Protein 1DQ7 (pdb70)

Sequence (128 aa):
GEDGYIADGDNCTYICTFNNYCHALCTDKKGDSGACDWWVPYGVVCWCEDLPTPVPIRGSGKCRGEDGYIADGDNCTYICTFNNYCHALCTDKKGDSGACDWWVPYGVVCWCEDLPTPVPIRGSGKCR

Radius of gyration: 17.93 Å; Cα contacts (8 Å, |Δi|>4): 313; chains: 2; bounding box: 30×30×50 Å

Nearest PDB structures (foldseek):
  1dq7-assembly2_B  TM=1.011E+00  e=3.530E-13  Mesobuthus tamulus
  2atb-assembly2_B  TM=9.882E-01  e=5.411E-08  Leiurus quinquestriatus
  2yeo-assembly1_A  TM=9.826E-01  e=5.071E-08  Leiurus hebraeus
  2asc-assembly1_A  TM=9.815E-01  e=6.160E-08  Leiurus quinquestriatus
  1kv0-assembly1_B  TM=9.274E-01  e=1.528E-07  Olivierus martensii

Secondary structure (DSSP, 8-state):
-EEE-BB-TTS-B-B-S-HHHHHHHHHHTT-SEEEEEEEETTEEEEEEEEE-TTS-B--SS---/-EEE-BB-TTS-B-B-S-HHHHHHHHHTTT-SEEEEEEEETTEEEEEEEEE-TTS-B--SS---

Solvent-accessible surface area: 7835 Å² total; per-residue (Å²): 82,55,68,9,54,2,6,55,66,58,28,20,30,68,120,9,82,145,84,115,105,0,74,45,24,0,49,111,76,162,11,89,33,11,41,12,42,133,97,12,123,86,32,44,0,0,80,0,64,46,0,38,118,113,26,68,54,45,32,126,44,171,69,192,89,58,74,12,50,2,4,51,75,64,34,16,22,66,132,5,76,125,91,84,56,0,77,25,33,0,55,109,97,162,7,86,34,13,38,15,47,144,220,22,124,85,36,40,0,0,78,0,68,64,0,38,113,115,19,66,62,43,34,124,50,174,71,203

Foldseek 3Di:
DDKAFFDDPFLHGAADDFLVVLQCVQVVQVFPGKGWDQDDPRGTGIITHRGDPVTDHHDPDDGD/DDWAFFDDPQLHGAADDFQVVLQVVQVVQVFRGKGFQQDDPNGTGIITHRGDPVTDHHDPDDRD

InterPro domains:
  IPR002061 Scorpion long chain toxin/defensin [PF00537] (3-52)
  IPR003614 Knottins-like [SM00505] (1-52)
  IPR018218 Scorpion long chain toxin [PR00285] (11-18)
  IPR018218 Scorpion long chain toxin [PR00285] (19-26)
  IPR018218 Scorpion long chain toxin [PR00285] (30-40)
  IPR018218 Scorpion long chain toxin [PR00285] (45-58)
  IPR036574 Knottin, scorpion toxin-like superfamily [G3DSA:3.30.30.10] (1-64)
  IPR036574 Knottin, scorpion toxin-like superfamily [SSF57095] (2-64)
  IPR044062 LCN-type cysteine-stabilized alpha/beta (CS-alpha/beta) domain [PS51863] (2-64)

Structure (mmCIF, N/CA/C/O backbone):
data_1DQ7
#
_entry.id   1DQ7
#
_cell.length_a   50.871
_cell.length_b   21.001
_cell.length_c   52.451
_cell.angle_alpha   90.00
_cell.angle_beta   94.45
_cell.angle_gamma   90.00
#
_symmetry.space_group_name_H-M   'P 1 21 1'
#
loop_
_entity.id
_entity.type
_entity.pdbx_description
1 polymer NEUROTOXIN
2 water water
#
loop_
_atom_site.group_PDB
_atom_site.id
_atom_site.type_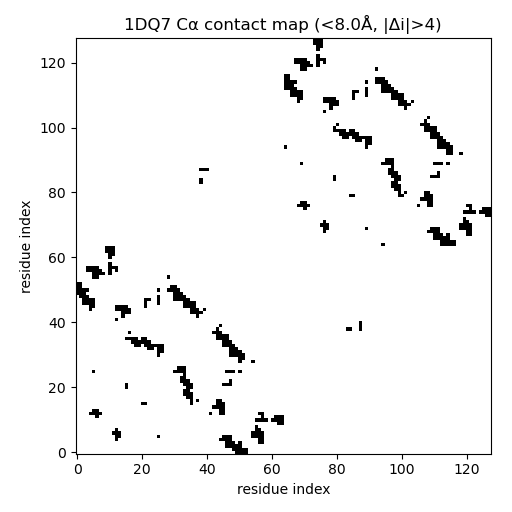symbol
_atom_site.label_atom_id
_atom_site.label_alt_id
_atom_site.label_comp_id
_atom_site.label_asym_id
_atom_site.label_entity_id
_atom_site.label_seq_id
_atom_site.pdbx_PDB_ins_code
_atom_site.Cartn_x
_atom_site.Cartn_y
_atom_site.Cartn_z
_atom_site.occupancy
_atom_site.B_iso_or_equiv
_atom_site.auth_seq_id
_atom_site.auth_comp_id
_atom_site.auth_asym_id
_atom_site.auth_atom_id
_atom_site.pdbx_PDB_model_num
ATOM 1 N N . GLY A 1 1 ? 6.916 3.380 4.589 1.00 48.16 1 GLY A N 1
ATOM 2 C CA . GLY A 1 1 ? 5.569 4.026 4.624 1.00 47.86 1 GLY A CA 1
ATOM 3 C C . GLY A 1 1 ? 5.305 4.829 5.888 1.00 47.54 1 GLY A C 1
ATOM 4 O O . GLY A 1 1 ? 5.314 6.060 5.865 1.00 49.91 1 GLY A O 1
ATOM 5 N N . GLU A 1 2 ? 5.077 4.126 6.993 1.00 44.45 2 GLU A N 1
ATOM 6 C CA . GLU A 1 2 ? 4.790 4.744 8.287 1.00 42.28 2 GLU A CA 1
ATOM 7 C C . GLU A 1 2 ? 5.913 4.488 9.297 1.00 39.46 2 GLU A C 1
ATOM 8 O O . GLU A 1 2 ? 6.484 3.406 9.336 1.00 38.43 2 GLU A O 1
ATOM 14 N N . ASP A 1 3 ? 6.223 5.488 10.113 1.00 37.21 3 ASP A N 1
ATOM 15 C CA . ASP A 1 3 ? 7.250 5.353 11.141 1.00 36.11 3 ASP A CA 1
ATOM 16 C C . ASP A 1 3 ? 6.555 5.106 12.485 1.00 35.40 3 ASP A C 1
ATOM 17 O O . ASP A 1 3 ? 5.540 5.742 12.794 1.00 36.47 3 ASP A O 1
ATOM 22 N N . GLY A 1 4 ? 7.087 4.183 13.280 1.00 33.45 4 GLY A N 1
ATOM 23 C CA . GLY A 1 4 ? 6.478 3.894 14.567 1.00 31.52 4 GLY A CA 1
ATOM 24 C C . GLY A 1 4 ? 7.047 2.669 15.251 1.00 30.19 4 GLY A C 1
ATOM 25 O O . GLY A 1 4 ? 7.928 2.004 14.708 1.00 30.42 4 GLY A O 1
ATOM 26 N N . TYR A 1 5 ? 6.543 2.364 16.445 1.00 28.07 5 TYR A N 1
ATOM 27 C CA . TYR A 1 5 ? 7.029 1.206 17.191 1.00 25.75 5 TYR A CA 1
ATOM 28 C C . TYR A 1 5 ? 6.383 -0.083 16.705 1.00 24.35 5 TYR A C 1
ATOM 29 O O . TYR A 1 5 ? 5.213 -0.348 16.983 1.00 22.84 5 TYR A O 1
ATOM 38 N N . ILE A 1 6 ? 7.158 -0.881 15.979 1.00 23.18 6 ILE A N 1
ATOM 39 C CA . ILE A 1 6 ? 6.664 -2.138 15.444 1.00 22.61 6 ILE A CA 1
ATOM 40 C C . ILE A 1 6 ? 6.072 -2.991 16.563 1.00 22.97 6 ILE A C 1
ATOM 41 O O . ILE A 1 6 ? 6.601 -3.022 17.669 1.00 24.55 6 ILE A O 1
ATOM 46 N N . ALA A 1 7 ? 4.964 -3.667 16.271 1.00 23.23 7 ALA A N 1
ATOM 47 C CA . ALA A 1 7 ? 4.286 -4.508 17.257 1.00 25.01 7 ALA A CA 1
ATOM 48 C C . ALA A 1 7 ? 3.778 -5.812 16.644 1.00 25.27 7 ALA A C 1
ATOM 49 O O . ALA A 1 7 ? 3.871 -6.015 15.427 1.00 24.79 7 ALA A O 1
ATOM 51 N N . ASP A 1 8 ? 3.246 -6.702 17.480 1.00 23.58 8 ASP A N 1
ATOM 52 C CA . ASP A 1 8 ? 2.717 -7.958 16.959 1.00 26.86 8 ASP A CA 1
ATOM 53 C C . ASP A 1 8 ? 1.211 -7.812 16.719 1.00 30.09 8 ASP A C 1
ATOM 54 O O . ASP A 1 8 ? 0.612 -6.773 17.033 1.00 31.29 8 ASP A O 1
ATOM 59 N N . GLY A 1 9 ? 0.597 -8.842 16.154 1.00 32.06 9 GLY A N 1
ATOM 60 C CA . GLY A 1 9 ? -0.829 -8.770 15.891 1.00 33.00 9 GLY A CA 1
ATOM 61 C C . GLY A 1 9 ? -1.676 -8.533 17.133 1.00 32.43 9 GLY A C 1
ATOM 62 O O . GLY A 1 9 ? -2.904 -8.559 17.064 1.00 33.48 9 GLY A O 1
ATOM 63 N N . ASP A 1 10 ? -1.041 -8.292 18.271 1.00 29.59 10 ASP A N 1
ATOM 64 C CA . ASP A 1 10 ? -1.808 -8.073 19.477 1.00 30.73 10 ASP A CA 1
ATOM 65 C C . ASP A 1 10 ? -1.456 -6.800 20.215 1.00 30.66 10 ASP A C 1
ATOM 66 O O . ASP A 1 10 ? -1.536 -6.747 21.445 1.00 31.69 10 ASP A O 1
ATOM 71 N N . ASN A 1 11 ? -1.062 -5.779 19.452 1.00 28.48 11 ASN A N 1
ATOM 72 C CA . ASN A 1 11 ? -0.737 -4.466 20.006 1.00 28.01 11 ASN A CA 1
ATOM 73 C C . ASN A 1 11 ? 0.371 -4.499 21.068 1.00 27.09 11 ASN A C 1
ATOM 74 O O . ASN A 1 11 ? 0.283 -3.813 22.096 1.00 26.04 11 ASN A 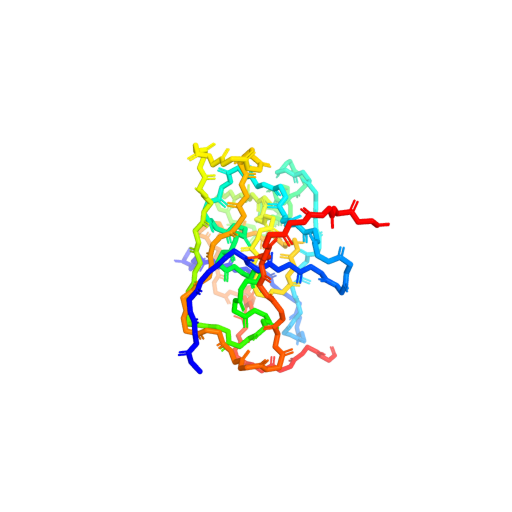O 1
ATOM 79 N N . CYS A 1 12 ? 1.407 -5.291 20.823 1.00 24.92 12 CYS A N 1
ATOM 80 C CA . CYS A 1 12 ? 2.522 -5.396 21.763 1.00 25.59 12 CYS A CA 1
ATOM 81 C C . CYS A 1 12 ? 3.849 -5.080 21.069 1.00 25.24 12 CYS A C 1
ATOM 82 O O . CYS A 1 12 ? 4.162 -5.642 20.016 1.00 22.48 12 CYS A O 1
ATOM 85 N N . THR A 1 13 ? 4.624 -4.186 21.675 1.00 24.75 13 THR A N 1
ATOM 86 C CA . THR A 1 13 ? 5.928 -3.787 21.142 1.00 25.11 13 THR A CA 1
ATOM 87 C C . THR A 1 13 ? 6.985 -4.865 21.369 1.00 24.64 13 THR A C 1
ATOM 88 O O . THR A 1 13 ? 6.724 -5.890 22.002 1.00 24.77 13 THR A O 1
ATOM 92 N N . TYR A 1 14 ? 8.184 -4.620 20.850 1.00 22.78 14 TYR A N 1
ATOM 93 C CA . TYR A 1 14 ? 9.297 -5.550 21.012 1.00 22.98 14 TYR A CA 1
ATOM 94 C C . TYR A 1 14 ? 10.354 -4.939 21.938 1.00 24.45 14 TYR A C 1
ATOM 95 O O . TYR A 1 14 ? 10.815 -3.818 21.694 1.00 25.06 14 TYR A O 1
ATOM 104 N N . ILE A 1 15 ? 10.725 -5.674 22.991 1.00 24.56 15 ILE A N 1
ATOM 105 C CA . ILE A 1 15 ? 11.730 -5.224 23.971 1.00 24.90 15 ILE A CA 1
ATOM 106 C C . ILE A 1 15 ? 13.129 -5.304 23.347 1.00 25.31 15 ILE A C 1
ATOM 107 O O . ILE A 1 15 ? 13.372 -6.164 22.502 1.00 26.06 15 ILE A O 1
ATOM 112 N N . CYS A 1 16 ? 14.045 -4.425 23.763 1.00 24.89 16 CYS A N 1
ATOM 113 C CA . CYS A 1 16 ? 15.404 -4.407 23.207 1.00 25.32 16 CYS A CA 1
ATOM 114 C C . CYS A 1 16 ? 16.450 -3.725 24.092 1.00 29.31 16 CYS A C 1
ATOM 115 O O . CYS A 1 16 ? 16.137 -3.156 25.142 1.00 29.77 16 CYS A O 1
ATOM 118 N N . THR A 1 17 ? 17.701 -3.779 23.636 1.00 30.16 17 THR A N 1
ATOM 119 C CA . THR A 1 17 ? 18.811 -3.152 24.337 1.00 31.22 17 THR A CA 1
ATOM 120 C C . THR A 1 17 ? 19.744 -2.483 23.322 1.00 32.42 17 THR A C 1
ATOM 121 O O . THR A 1 17 ? 20.179 -1.343 23.528 1.00 32.35 17 THR A O 1
ATOM 125 N N . PHE A 1 18 ? 20.031 -3.177 22.219 1.00 30.20 18 PHE A N 1
ATOM 126 C CA . PHE A 1 18 ? 20.935 -2.641 21.198 1.00 30.26 18 PHE A CA 1
ATOM 127 C C . PHE A 1 18 ? 20.253 -2.237 19.898 1.00 28.72 18 PHE A C 1
ATOM 128 O O . PHE A 1 18 ? 19.324 -2.906 19.446 1.00 29.97 18 PHE A O 1
ATOM 136 N N . ASN A 1 19 ? 20.747 -1.160 19.285 1.00 25.19 19 ASN A N 1
ATOM 137 C CA . ASN A 1 19 ? 20.207 -0.672 18.022 1.00 24.30 19 ASN A CA 1
ATOM 138 C C . ASN A 1 19 ? 20.327 -1.744 16.926 1.00 23.97 19 ASN A C 1
ATOM 139 O O . ASN A 1 19 ? 19.428 -1.900 16.095 1.00 21.75 19 ASN A O 1
ATOM 144 N N . ASN A 1 20 ? 21.431 -2.483 16.927 1.00 23.63 20 ASN A N 1
ATOM 145 C CA . ASN A 1 20 ? 21.637 -3.516 15.911 1.00 29.03 20 ASN A CA 1
ATOM 146 C C . ASN A 1 20 ? 20.436 -4.460 15.798 1.00 27.68 20 ASN A C 1
ATOM 147 O O . ASN A 1 20 ? 19.934 -4.698 14.699 1.00 28.88 20 ASN A O 1
ATOM 152 N N . TYR A 1 21 ? 19.972 -4.983 16.932 1.00 26.94 21 TYR A N 1
ATOM 153 C CA . TYR A 1 21 ? 18.824 -5.894 16.958 1.00 24.50 21 TYR A CA 1
ATOM 154 C C . TYR A 1 21 ? 17.588 -5.309 16.288 1.00 23.49 21 TYR A C 1
ATOM 155 O O . TYR A 1 21 ? 16.995 -5.937 15.413 1.00 22.82 21 TYR A O 1
ATOM 164 N N . CYS A 1 22 ? 17.185 -4.112 1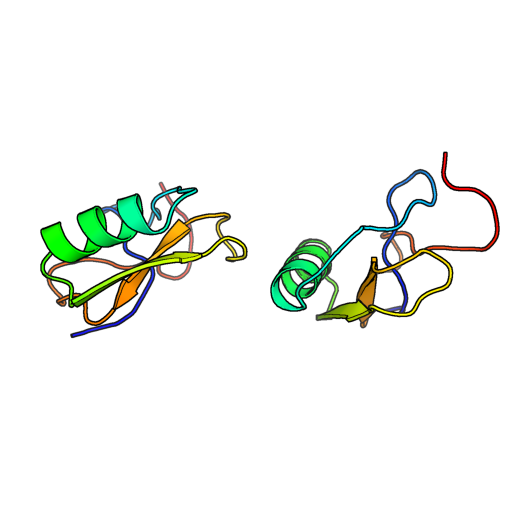6.707 1.00 20.77 22 CYS A N 1
ATOM 165 C CA . CYS A 1 22 ? 16.009 -3.478 16.123 1.00 21.33 22 CYS A CA 1
ATOM 166 C C . CYS A 1 22 ? 16.195 -3.203 14.625 1.00 20.88 22 CYS A C 1
ATOM 167 O O . CYS A 1 22 ? 15.254 -3.334 13.841 1.00 20.07 22 CYS A O 1
ATOM 170 N N . HIS A 1 23 ? 17.396 -2.810 14.222 1.00 19.86 23 HIS A N 1
ATOM 171 C CA . HIS A 1 23 ? 17.628 -2.546 12.808 1.00 23.21 23 HIS A CA 1
ATOM 172 C C . HIS A 1 23 ? 17.335 -3.798 12.000 1.00 22.79 23 HIS A C 1
ATOM 173 O O . HIS A 1 23 ? 16.705 -3.749 10.947 1.00 23.54 23 HIS A O 1
ATOM 180 N N . ALA A 1 24 ? 17.803 -4.929 12.499 1.00 24.61 24 ALA A N 1
ATOM 181 C CA . ALA A 1 24 ? 17.571 -6.193 11.821 1.00 27.31 24 ALA A CA 1
ATOM 182 C C . ALA A 1 24 ? 16.064 -6.432 11.739 1.00 29.30 24 ALA A C 1
ATOM 183 O O . ALA A 1 24 ? 15.509 -6.614 10.645 1.00 30.66 24 ALA A O 1
ATOM 185 N N . LEU A 1 25 ? 15.411 -6.412 12.902 1.00 27.23 25 LEU A N 1
ATOM 186 C CA . LEU A 1 25 ? 13.969 -6.628 13.008 1.00 24.27 25 LEU A CA 1
ATOM 187 C C . LEU A 1 25 ? 13.184 -5.737 12.064 1.00 23.50 25 LEU A C 1
ATOM 188 O O . LEU A 1 25 ? 12.298 -6.203 11.348 1.00 22.71 25 LEU A O 1
ATOM 193 N N . CYS A 1 26 ? 13.498 -4.446 12.086 1.00 23.15 26 CYS A N 1
ATOM 194 C CA . CYS A 1 26 ? 12.831 -3.480 11.221 1.00 22.64 26 CYS A CA 1
ATOM 195 C C . CYS A 1 26 ? 13.122 -3.761 9.741 1.00 24.13 26 CYS A C 1
ATOM 196 O O . CYS A 1 26 ? 12.210 -3.818 8.917 1.00 20.69 26 CYS A O 1
ATOM 199 N N . THR A 1 27 ? 14.392 -3.951 9.401 1.00 25.24 27 THR A N 1
ATOM 200 C CA . THR A 1 27 ? 14.734 -4.223 8.010 1.00 29.20 27 THR A CA 1
ATOM 201 C C . THR A 1 27 ? 14.098 -5.511 7.523 1.00 31.67 27 THR A C 1
ATOM 202 O O . THR A 1 27 ? 13.560 -5.548 6.420 1.00 33.90 27 THR A O 1
ATOM 206 N N . ASP A 1 28 ? 14.139 -6.563 8.337 1.00 33.36 28 ASP A N 1
ATOM 207 C CA . ASP A 1 28 ? 13.527 -7.820 7.925 1.00 34.69 28 ASP A CA 1
ATOM 208 C C . ASP A 1 28 ? 12.059 -7.610 7.558 1.00 34.92 28 ASP A C 1
ATOM 209 O O . ASP A 1 28 ? 11.519 -8.309 6.693 1.00 35.78 28 ASP A O 1
ATOM 214 N N . LYS A 1 29 ? 11.423 -6.635 8.206 1.00 33.81 29 LYS A N 1
ATOM 215 C CA . LYS A 1 29 ? 10.018 -6.333 7.957 1.00 32.69 29 LYS A CA 1
ATOM 216 C C . LYS A 1 29 ? 9.872 -5.297 6.846 1.00 35.31 29 LYS A C 1
ATOM 217 O O . LYS A 1 29 ? 8.826 -4.657 6.725 1.00 36.57 29 LYS A O 1
ATOM 223 N N . LYS A 1 30 ? 10.930 -5.120 6.054 1.00 35.71 30 LYS A N 1
ATOM 224 C CA . LYS A 1 30 ? 10.933 -4.181 4.926 1.00 35.88 30 LYS A CA 1
ATOM 225 C C . LYS A 1 30 ? 11.005 -2.695 5.295 1.00 36.83 30 LYS A C 1
ATOM 226 O O . LYS A 1 30 ? 10.682 -1.836 4.470 1.00 36.53 30 LYS A O 1
ATOM 232 N N . GLY A 1 31 ? 11.414 -2.391 6.526 1.00 37.42 31 GLY A N 1
ATOM 233 C CA . GLY A 1 31 ? 11.541 -1.003 6.941 1.00 37.05 31 GLY A CA 1
ATOM 234 C C . GLY A 1 31 ? 12.841 -0.433 6.385 1.00 38.42 31 GLY A C 1
ATOM 235 O O . GLY A 1 31 ? 13.646 -1.170 5.820 1.00 39.14 31 GLY A O 1
ATOM 236 N N . ASP A 1 32 ? 13.055 0.872 6.518 1.00 38.09 32 ASP A N 1
ATOM 237 C CA . ASP A 1 32 ? 14.289 1.479 6.028 1.00 38.26 32 ASP A CA 1
ATOM 238 C C . ASP A 1 32 ? 15.388 1.218 7.052 1.00 38.43 32 ASP A C 1
ATOM 239 O O . ASP A 1 32 ? 16.522 0.895 6.694 1.00 39.96 32 ASP A O 1
ATOM 244 N N . SER A 1 33 ? 15.041 1.341 8.329 1.00 35.17 33 SER A N 1
ATOM 245 C CA . SER A 1 33 ? 15.997 1.107 9.400 1.00 32.33 33 SER A CA 1
ATOM 246 C C . SER A 1 33 ? 15.287 1.049 10.753 1.00 32.70 33 SER A C 1
ATOM 247 O O . SER A 1 33 ? 14.078 1.286 10.843 1.00 32.71 33 SER A O 1
ATOM 250 N N . GLY A 1 34 ? 16.044 0.738 11.803 1.00 29.53 34 GLY A N 1
ATOM 251 C CA . GLY A 1 34 ? 15.461 0.661 13.129 1.00 26.50 34 GLY A CA 1
ATOM 252 C C . GLY A 1 34 ? 16.478 1.000 14.196 1.00 24.01 34 GLY A C 1
ATOM 253 O O . GLY A 1 34 ? 17.677 0.989 13.939 1.00 22.26 34 GLY A O 1
ATOM 254 N N . ALA A 1 35 ? 15.988 1.295 15.396 1.00 22.21 35 ALA A N 1
ATOM 255 C CA . ALA A 1 35 ? 16.830 1.646 16.523 1.00 21.20 35 ALA A CA 1
ATOM 256 C C . ALA A 1 35 ? 16.116 1.267 17.830 1.00 20.07 35 ALA A C 1
ATOM 257 O O . ALA A 1 35 ? 14.903 1.109 17.847 1.00 18.46 35 ALA A O 1
ATOM 259 N N . CYS A 1 36 ? 16.861 1.109 18.919 1.00 19.22 36 CYS A N 1
ATOM 260 C CA . CYS A 1 36 ? 16.238 0.758 20.191 1.00 23.03 36 CYS A CA 1
ATOM 261 C C . CYS A 1 36 ? 16.009 2.025 21.017 1.00 24.24 36 CYS A C 1
ATOM 262 O O . CYS A 1 36 ? 16.961 2.708 21.390 1.00 26.86 36 CYS A O 1
ATOM 265 N N . ASP A 1 37 ? 14.745 2.338 21.284 1.00 25.79 37 ASP A N 1
ATOM 266 C CA . ASP A 1 37 ? 14.380 3.517 22.071 1.00 27.44 37 ASP A CA 1
ATOM 267 C C . ASP A 1 37 ? 14.280 3.136 23.552 1.00 29.34 37 ASP A C 1
ATOM 268 O O . ASP A 1 37 ? 13.329 2.462 23.955 1.00 27.57 37 ASP A O 1
ATOM 273 N N . TRP A 1 38 ? 15.242 3.581 24.360 1.00 31.70 38 TRP A N 1
ATOM 274 C CA . TRP A 1 38 ? 15.249 3.249 25.789 1.00 35.69 38 TRP A CA 1
ATOM 275 C C . TRP A 1 38 ? 14.147 3.880 26.655 1.00 35.82 38 TRP A C 1
ATOM 276 O O . T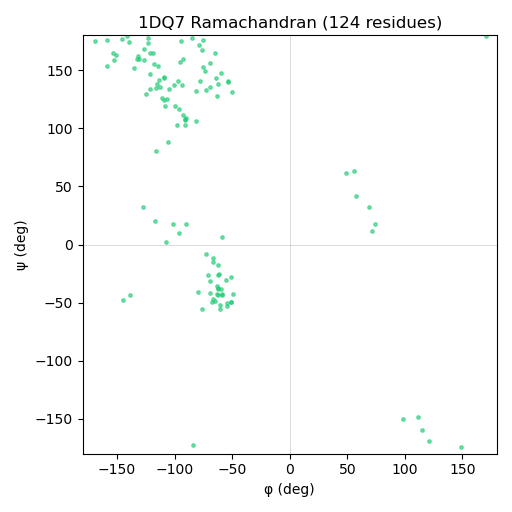RP A 1 38 ? 13.710 3.274 27.636 1.00 33.84 38 TRP A O 1
ATOM 287 N N . TRP A 1 39 ? 13.690 5.080 26.303 1.00 36.25 39 TRP A N 1
ATOM 288 C CA . TRP A 1 39 ? 12.665 5.743 27.114 1.00 38.14 39 TRP A CA 1
ATOM 289 C C . TRP A 1 39 ? 11.338 5.975 26.388 1.00 36.64 39 TRP A C 1
ATOM 290 O O . TRP A 1 39 ? 11.047 7.073 25.920 1.00 37.94 39 TRP A O 1
ATOM 301 N N . VAL A 1 40 ? 10.532 4.924 26.319 1.00 35.98 40 VAL A N 1
ATOM 302 C CA . VAL A 1 40 ? 9.235 4.952 25.647 1.00 34.74 40 VAL A CA 1
ATOM 303 C C . VAL A 1 40 ? 8.155 4.652 26.690 1.00 33.22 40 VAL A C 1
ATOM 304 O O . VAL A 1 40 ? 8.472 4.186 27.784 1.00 34.40 40 VAL A O 1
ATOM 308 N N . PRO A 1 41 ? 6.872 4.927 26.382 1.00 31.67 41 PRO A N 1
ATOM 309 C CA . PRO A 1 41 ? 5.847 4.635 27.391 1.00 30.06 41 PRO A CA 1
ATOM 310 C C . PRO A 1 41 ? 5.667 3.148 27.672 1.00 28.37 41 PRO A C 1
ATOM 311 O O . PRO A 1 41 ? 5.011 2.770 28.640 1.00 27.76 41 PRO A O 1
ATOM 315 N N . TYR A 1 42 ? 6.255 2.309 26.825 1.00 28.08 42 TYR A N 1
ATOM 316 C CA . TYR A 1 42 ? 6.126 0.863 26.966 1.00 26.49 42 TYR A CA 1
ATOM 317 C C . TYR A 1 42 ? 7.402 0.193 27.460 1.00 26.14 42 TYR A C 1
ATOM 318 O O . TYR A 1 42 ? 7.445 -1.029 27.597 1.00 26.73 42 TYR A O 1
ATOM 327 N N . GLY A 1 43 ? 8.428 0.995 27.736 1.00 25.98 43 GLY A N 1
ATOM 328 C CA . GLY A 1 43 ? 9.701 0.458 28.192 1.00 27.15 43 GLY A CA 1
ATOM 329 C C . GLY A 1 43 ? 10.761 0.648 27.113 1.00 29.63 43 GLY A C 1
ATOM 330 O O . GLY A 1 43 ? 10.701 1.626 26.364 1.00 31.05 43 GLY A O 1
ATOM 331 N N . VAL A 1 44 ? 11.727 -0.267 27.030 1.00 29.11 44 VAL A N 1
ATOM 332 C CA . VAL A 1 44 ? 12.789 -0.192 26.019 1.00 28.29 44 VAL A CA 1
ATOM 333 C C . VAL A 1 44 ? 12.295 -0.979 24.812 1.00 27.94 44 VAL A C 1
ATOM 334 O O . VAL A 1 44 ? 12.321 -2.215 24.819 1.00 29.56 44 VAL A O 1
ATOM 338 N N . VAL A 1 45 ? 11.853 -0.283 23.773 1.00 24.95 45 VAL A N 1
ATOM 339 C CA . VAL A 1 45 ? 11.316 -0.987 22.616 1.00 21.91 45 VAL A CA 1
ATOM 340 C C . VAL A 1 45 ? 11.827 -0.541 21.247 1.00 22.08 45 VAL A C 1
ATOM 341 O O . VAL A 1 45 ? 12.328 0.569 21.085 1.00 20.26 45 VAL A O 1
ATOM 345 N N . CYS A 1 46 ? 11.679 -1.422 20.261 1.00 20.59 46 CYS A N 1
ATOM 346 C CA . CYS A 1 46 ? 12.126 -1.143 18.906 1.00 20.56 46 CYS A CA 1
ATOM 347 C C . CYS A 1 46 ? 11.269 -0.133 18.125 1.00 22.33 46 CYS A C 1
ATOM 348 O O . CYS A 1 46 ? 10.040 -0.218 18.101 1.00 23.96 46 CYS A O 1
ATOM 351 N N . TRP A 1 47 ? 11.944 0.819 17.487 1.00 23.40 47 TRP A N 1
ATOM 352 C CA . TRP A 1 47 ? 11.307 1.859 16.679 1.00 23.66 47 TRP A CA 1
ATOM 353 C C . TRP A 1 47 ? 11.781 1.595 15.244 1.00 24.28 47 TRP A C 1
ATOM 354 O O . TRP A 1 47 ? 12.958 1.280 15.028 1.00 21.42 47 TRP A O 1
ATOM 365 N N . CYS A 1 48 ? 10.879 1.714 14.271 1.00 23.66 48 CYS A N 1
ATOM 366 C CA . CYS A 1 48 ? 11.237 1.479 12.872 1.00 24.96 48 CYS A CA 1
ATOM 367 C C . CYS A 1 48 ? 10.958 2.711 12.019 1.00 27.62 48 CYS A C 1
ATOM 368 O O . CYS A 1 48 ? 10.011 3.444 12.268 1.00 27.70 48 CYS A O 1
ATOM 371 N N . GLU A 1 49 ? 11.788 2.925 11.006 1.00 32.18 49 GLU A N 1
ATOM 372 C CA . GLU A 1 49 ? 11.620 4.052 10.095 1.00 35.62 49 GLU A CA 1
ATOM 373 C C . GLU A 1 49 ? 11.057 3.544 8.765 1.00 34.66 49 GLU A C 1
ATOM 374 O O . GLU A 1 49 ? 11.516 2.540 8.231 1.00 32.59 49 GLU A O 1
ATOM 380 N N . ASP A 1 50 ? 10.050 4.236 8.248 1.00 35.76 50 ASP A N 1
ATOM 381 C CA . ASP A 1 50 ? 9.419 3.864 6.988 1.00 38.66 50 ASP A CA 1
ATOM 382 C C . ASP A 1 50 ? 9.042 2.397 6.906 1.00 38.69 50 ASP A C 1
ATOM 383 O O . ASP A 1 50 ? 9.528 1.659 6.047 1.00 38.38 50 ASP A O 1
ATOM 388 N N . LEU A 1 51 ? 8.162 1.984 7.808 1.00 38.53 51 LEU A N 1
ATOM 389 C CA . LEU A 1 51 ? 7.681 0.614 7.861 1.00 37.20 51 LEU A CA 1
ATOM 390 C C . LEU A 1 51 ? 6.398 0.585 7.041 1.00 37.95 51 LEU A C 1
ATOM 391 O O . LEU A 1 51 ? 5.584 1.496 7.143 1.00 39.35 51 LEU A O 1
ATOM 396 N N . PRO A 1 52 ? 6.204 -0.453 6.209 1.00 39.75 52 PRO A N 1
ATOM 397 C CA . PRO A 1 52 ? 5.005 -0.585 5.370 1.00 40.20 52 PRO A CA 1
ATOM 398 C C . PRO A 1 52 ? 3.716 -0.761 6.175 1.00 42.24 52 PRO A C 1
ATOM 399 O O . PRO A 1 52 ? 3.749 -1.071 7.372 1.00 43.17 52 PRO A O 1
ATOM 403 N N . THR A 1 53 ? 2.579 -0.574 5.511 1.00 43.10 53 THR A N 1
ATOM 404 C CA . THR A 1 53 ? 1.283 -0.708 6.170 1.00 43.68 53 THR A CA 1
ATOM 405 C C . THR A 1 53 ? 0.918 -2.155 6.521 1.00 43.74 53 THR A C 1
ATOM 406 O O . THR A 1 53 ? 0.146 -2.395 7.451 1.00 46.37 53 THR A O 1
ATOM 410 N N . PRO A 1 54 ? 1.458 -3.140 5.782 1.00 43.58 54 PRO A N 1
ATOM 411 C CA . PRO A 1 54 ? 1.111 -4.521 6.123 1.00 41.73 54 PRO A CA 1
ATOM 412 C C . PRO A 1 54 ? 1.584 -4.855 7.532 1.00 41.48 54 PRO A C 1
ATOM 413 O O . PRO A 1 54 ? 1.137 -5.831 8.122 1.00 43.92 54 PRO A O 1
ATOM 417 N N . VAL A 1 55 ? 2.498 -4.043 8.063 1.00 39.71 55 VAL A N 1
ATOM 418 C CA . VAL A 1 55 ? 3.057 -4.265 9.395 1.00 36.77 55 VAL A CA 1
ATOM 419 C C . VAL A 1 55 ? 2.525 -3.275 10.434 1.00 36.00 55 VAL A C 1
ATOM 420 O O . VAL A 1 55 ? 2.618 -2.057 10.263 1.00 34.52 55 VAL A O 1
ATOM 424 N N . PRO A 1 56 ? 1.968 -3.799 11.536 1.00 34.60 56 PRO A N 1
ATOM 425 C CA . PRO A 1 56 ? 1.394 -3.047 12.659 1.00 33.10 56 PRO A CA 1
ATOM 426 C C . PRO A 1 56 ? 2.404 -2.289 13.534 1.00 32.08 56 PRO A C 1
ATOM 427 O O . PRO A 1 56 ? 3.583 -2.639 13.606 1.00 32.06 56 PRO A O 1
ATOM 431 N N . ILE A 1 57 ? 1.919 -1.249 14.201 1.00 28.63 57 ILE A N 1
ATOM 432 C CA . ILE A 1 57 ? 2.732 -0.449 15.105 1.00 28.08 57 ILE A CA 1
ATOM 433 C C . ILE A 1 57 ? 1.884 -0.227 16.359 1.00 26.14 57 ILE A C 1
ATOM 434 O O . ILE A 1 57 ? 0.655 -0.217 16.290 1.00 22.46 57 ILE A O 1
ATOM 439 N N . ARG A 1 58 ? 2.529 -0.059 17.506 1.00 26.17 58 ARG A N 1
ATOM 440 C CA . ARG A 1 58 ? 1.786 0.128 18.749 1.00 25.87 58 ARG A CA 1
ATOM 441 C C . ARG A 1 58 ? 0.716 1.201 18.632 1.00 25.96 58 ARG A C 1
ATOM 442 O O . ARG A 1 58 ? 0.973 2.298 18.140 1.00 27.12 58 ARG A O 1
ATOM 450 N N . GLY A 1 59 ? -0.490 0.870 19.081 1.00 26.11 59 GLY A N 1
ATOM 451 C CA . GLY A 1 59 ? -1.589 1.813 19.044 1.00 24.13 59 GLY A CA 1
ATOM 452 C C . GLY A 1 59 ? -2.137 1.996 20.449 1.00 23.96 59 GLY A C 1
ATOM 453 O O . GLY A 1 59 ? -1.671 1.345 21.384 1.00 23.51 59 GLY A O 1
ATOM 454 N N . SER A 1 60 ? -3.128 2.866 20.603 1.00 22.88 60 SER A N 1
ATOM 455 C CA . SER A 1 60 ? -3.715 3.129 21.910 1.00 23.86 60 SER A CA 1
ATOM 456 C C . SER A 1 60 ? -4.383 1.906 22.547 1.00 25.32 60 SER A C 1
ATOM 457 O O . SER A 1 60 ? -5.068 1.125 21.876 1.00 25.57 60 SER A O 1
ATOM 460 N N . GLY A 1 61 ? -4.168 1.724 23.846 1.00 25.17 61 GLY A N 1
ATOM 461 C CA . GLY A 1 61 ? -4.799 0.603 24.514 1.00 25.09 61 GLY A CA 1
ATOM 462 C C . GLY A 1 61 ? -3.885 -0.469 25.067 1.00 25.28 61 GLY A C 1
ATOM 463 O O . GLY A 1 61 ? -2.694 -0.250 25.278 1.00 22.93 61 GLY A O 1
ATOM 464 N N . LYS A 1 62 ? -4.458 -1.648 25.280 1.00 23.93 62 LYS A N 1
ATOM 465 C CA . LYS A 1 62 ? -3.726 -2.760 25.855 1.00 24.60 62 LYS A CA 1
ATOM 466 C C . LYS A 1 62 ? -3.049 -3.738 24.896 1.00 25.29 62 LYS A C 1
ATOM 467 O O . LYS A 1 62 ? -3.389 -3.835 23.718 1.00 25.49 62 LYS A O 1
ATOM 473 N N . CYS A 1 63 ? -2.077 -4.461 25.444 1.00 24.95 63 CYS A N 1
ATOM 474 C CA . CYS A 1 63 ? -1.329 -5.483 24.732 1.00 27.54 63 CYS A CA 1
ATOM 475 C C . CYS A 1 63 ? -1.834 -6.784 25.342 1.00 28.50 63 CYS A C 1
ATOM 476 O O . CYS A 1 63 ? -1.710 -6.991 26.547 1.00 29.54 63 CYS A O 1
ATOM 479 N N . ARG A 1 64 ? -2.422 -7.647 24.519 1.00 28.08 64 ARG A N 1
ATOM 480 C CA . ARG A 1 64 ? -2.964 -8.903 25.017 1.00 29.67 64 ARG A CA 1
ATOM 481 C C . ARG A 1 64 ? -2.431 -10.138 24.310 1.00 28.84 64 ARG A C 1
ATOM 482 O O . ARG A 1 64 ? -1.539 -10.021 23.442 1.00 26.87 64 ARG A O 1
ATOM 491 N N . GLY B 1 1 ? 0.038 19.390 43.363 1.00 51.80 1 GLY B N 1
ATOM 492 C CA . GLY B 1 1 ? 0.792 20.084 42.279 1.00 51.70 1 GLY B CA 1
ATOM 493 C C . GLY B 1 1 ? 1.987 20.857 42.809 1.00 52.18 1 GLY B C 1
ATOM 494 O O . GLY B 1 1 ? 1.900 22.069 43.036 1.00 54.00 1 GLY B O 1
ATOM 495 N N . GLU B 1 2 ? 3.103 20.157 43.016 1.00 49.57 2 GLU B N 1
ATOM 496 C CA . GLU B 1 2 ? 4.324 20.783 43.513 1.00 46.94 2 GLU B CA 1
ATOM 497 C C . GLU B 1 2 ? 5.459 20.573 42.510 1.00 44.58 2 GLU B C 1
ATOM 498 O O . GLU B 1 2 ? 5.341 19.749 41.609 1.00 44.88 2 GLU B O 1
ATOM 504 N N . ASP B 1 3 ? 6.543 21.330 42.665 1.00 41.89 3 ASP B N 1
ATOM 505 C CA . ASP B 1 3 ? 7.708 21.248 41.779 1.00 41.26 3 ASP B CA 1
ATOM 506 C C . ASP B 1 3 ? 8.946 20.817 42.562 1.00 40.98 3 ASP B C 1
ATOM 507 O O . ASP B 1 3 ? 9.026 21.030 43.776 1.00 41.85 3 ASP B O 1
ATOM 512 N N . GLY B 1 4 ? 9.916 20.216 41.876 1.00 40.45 4 GLY B N 1
ATOM 513 C CA . GLY B 1 4 ? 11.127 19.792 42.562 1.00 38.90 4 GLY B CA 1
ATOM 514 C C . GLY B 1 4 ? 11.835 18.559 42.025 1.00 36.54 4 GLY B C 1
ATOM 515 O O . GLY B 1 4 ? 11.474 18.014 40.980 1.00 37.53 4 GLY B O 1
ATOM 516 N N . TYR B 1 5 ? 12.862 18.127 42.751 1.00 32.72 5 TYR B N 1
ATOM 517 C CA . TYR B 1 5 ? 13.640 16.958 42.366 1.00 29.91 5 TYR B CA 1
ATOM 518 C C . TYR B 1 5 ? 13.020 15.737 43.012 1.00 28.25 5 TYR B C 1
ATOM 519 O O . TYR B 1 5 ? 13.140 15.547 44.223 1.00 27.59 5 TYR B O 1
ATOM 528 N N . ILE B 1 6 ? 12.356 14.918 42.203 1.00 25.09 6 ILE B N 1
ATOM 529 C CA . ILE B 1 6 ? 11.703 13.716 42.696 1.00 24.74 6 ILE B CA 1
ATOM 530 C C . ILE B 1 6 ? 12.701 12.861 43.466 1.00 25.53 6 ILE B C 1
ATOM 531 O O . ILE B 1 6 ? 13.859 12.736 43.072 1.00 27.07 6 ILE B O 1
ATOM 536 N N . ALA B 1 7 ? 12.253 12.288 44.576 1.00 25.98 7 ALA B N 1
ATOM 537 C CA . ALA B 1 7 ? 13.118 11.451 45.402 1.00 26.22 7 ALA B CA 1
ATOM 538 C C . ALA B 1 7 ? 12.420 10.146 45.754 1.00 25.31 7 ALA B C 1
ATOM 539 O O . ALA B 1 7 ? 11.205 10.034 45.625 1.00 26.07 7 ALA B O 1
ATOM 541 N N . ASP B 1 8 ? 13.190 9.149 46.172 1.00 24.91 8 ASP B N 1
ATOM 542 C CA . ASP B 1 8 ? 12.595 7.880 46.554 1.00 25.41 8 ASP B CA 1
ATOM 543 C C . ASP B 1 8 ? 12.149 8.031 48.010 1.00 28.21 8 ASP B C 1
ATOM 544 O O . ASP B 1 8 ? 12.209 9.129 48.569 1.00 29.36 8 ASP B O 1
ATOM 549 N N . GLY B 1 9 ? 11.713 6.943 48.630 1.00 2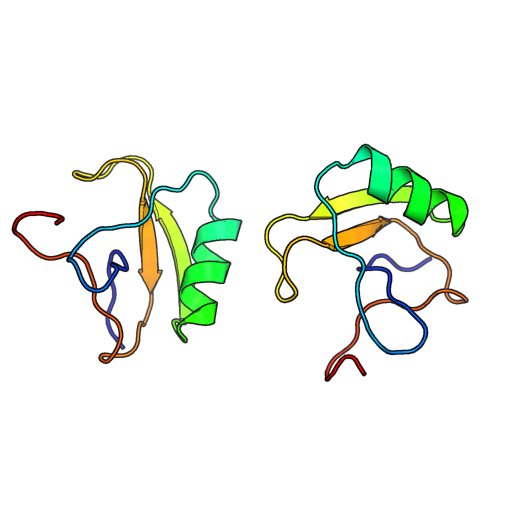9.98 9 GLY B N 1
ATOM 550 C CA . GLY B 1 9 ? 11.256 7.037 50.007 1.00 31.38 9 GLY B CA 1
ATOM 551 C C . GLY B 1 9 ? 12.335 7.380 51.018 1.00 31.02 9 GLY B C 1
ATOM 552 O O . GLY B 1 9 ? 12.025 7.765 52.147 1.00 33.48 9 GLY B O 1
ATOM 553 N N . ASP B 1 10 ? 13.597 7.252 50.616 1.00 28.58 10 ASP B N 1
ATOM 554 C CA . ASP B 1 10 ? 14.717 7.517 51.507 1.00 27.17 10 ASP B CA 1
ATOM 555 C C . ASP B 1 10 ? 15.390 8.870 51.311 1.00 25.58 10 ASP B C 1
ATOM 556 O O . ASP B 1 10 ? 16.523 9.075 51.749 1.00 25.39 10 ASP B O 1
ATOM 561 N N . ASN B 1 11 ? 14.697 9.785 50.647 1.00 22.12 11 ASN B N 1
ATOM 562 C CA . ASN B 1 11 ? 15.228 11.120 50.407 1.00 20.56 11 ASN B CA 1
ATOM 563 C C . ASN B 1 11 ? 16.405 11.145 49.433 1.00 20.38 11 ASN B C 1
ATOM 564 O O . ASN B 1 11 ? 17.296 11.978 49.576 1.00 18.36 11 ASN B O 1
ATOM 569 N N . CYS B 1 12 ? 16.414 10.234 48.454 1.00 21.22 12 CYS B N 1
A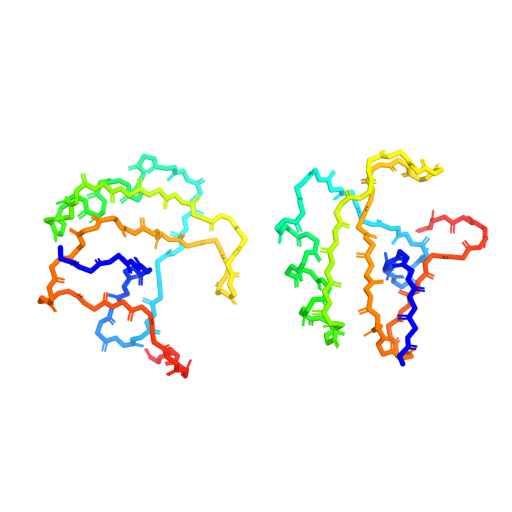TOM 570 C CA . CYS B 1 12 ? 17.487 10.176 47.457 1.00 20.12 12 CYS B CA 1
ATOM 571 C C . CYS B 1 12 ? 16.940 10.549 46.075 1.00 21.36 12 CYS B C 1
ATOM 572 O O . CYS B 1 12 ? 15.868 10.091 45.675 1.00 22.06 12 CYS B O 1
ATOM 575 N N . THR B 1 13 ? 17.678 11.384 45.349 1.00 21.84 13 THR B N 1
ATOM 576 C CA . THR B 1 13 ? 17.263 11.833 44.025 1.00 20.31 13 THR B CA 1
ATOM 577 C C . THR B 1 13 ? 17.695 10.815 42.978 1.00 20.00 13 THR B C 1
ATOM 578 O O . THR B 1 13 ? 18.340 9.831 43.316 1.00 18.18 13 THR B O 1
ATOM 582 N N . TYR B 1 14 ? 17.344 11.058 41.717 1.00 19.53 14 TYR B N 1
ATOM 583 C CA . TYR B 1 14 ? 17.670 10.144 40.619 1.00 21.36 14 TYR B CA 1
ATOM 584 C C . TYR B 1 14 ? 18.737 10.655 39.658 1.00 22.75 14 TYR B C 1
ATOM 585 O O . TYR B 1 14 ? 18.606 11.737 39.090 1.00 24.68 14 TYR B O 1
ATOM 594 N N . ILE B 1 15 ? 19.794 9.872 39.472 1.00 23.47 15 ILE B N 1
ATOM 595 C CA . ILE B 1 15 ? 20.860 10.258 38.558 1.00 23.26 15 ILE B CA 1
ATOM 596 C C . ILE B 1 15 ? 20.322 10.194 37.127 1.00 21.86 15 ILE B C 1
ATOM 597 O O . ILE B 1 15 ? 19.630 9.243 36.750 1.00 18.82 15 ILE B O 1
ATOM 602 N N . CYS B 1 16 ? 20.621 11.210 36.330 1.00 20.37 16 CYS B N 1
ATOM 603 C CA . CYS B 1 16 ? 20.148 11.215 34.955 1.00 20.39 16 CYS B CA 1
ATOM 604 C C . CYS B 1 16 ? 21.191 11.762 34.012 1.00 21.51 16 CYS B C 1
ATOM 605 O O . CYS B 1 16 ? 22.278 12.126 34.431 1.00 24.23 16 CYS B O 1
ATOM 608 N N . THR B 1 17 ? 20.853 11.803 32.732 1.00 21.69 17 THR B N 1
ATOM 609 C CA . THR B 1 17 ? 21.747 12.332 31.717 1.00 23.56 17 THR B CA 1
ATOM 610 C C . THR B 1 17 ? 20.879 13.024 30.673 1.00 24.22 17 THR B C 1
ATOM 611 O O . THR B 1 17 ? 21.142 14.167 30.294 1.00 23.37 17 THR B O 1
ATOM 615 N N . PHE B 1 18 ? 19.822 12.334 30.240 1.00 23.47 18 PHE B N 1
ATOM 616 C CA . PHE B 1 18 ? 18.921 12.849 29.213 1.00 24.05 18 PHE B CA 1
ATOM 617 C C . PHE B 1 18 ? 17.529 13.258 29.698 1.00 23.87 18 PHE B C 1
ATOM 618 O O . PHE B 1 18 ? 16.946 12.619 30.576 1.00 26.09 18 PHE B O 1
ATOM 626 N N . ASN B 1 19 ? 16.998 14.326 29.108 1.00 23.43 19 ASN B N 1
ATOM 627 C CA . ASN B 1 19 ? 15.682 14.834 29.474 1.00 24.36 19 ASN B CA 1
ATOM 628 C C . ASN B 1 19 ? 14.601 13.784 29.284 1.00 25.82 19 ASN B C 1
ATOM 629 O O . ASN B 1 19 ? 13.714 13.633 30.131 1.00 23.66 19 ASN B O 1
ATOM 634 N N . ASN B 1 20 ? 14.682 13.066 28.170 1.00 24.13 20 ASN B N 1
ATOM 635 C CA . ASN B 1 20 ? 13.715 12.022 27.841 1.00 24.76 20 ASN B CA 1
ATOM 636 C C . ASN B 1 20 ? 13.477 11.043 28.989 1.00 22.64 20 ASN B C 1
ATOM 637 O O . ASN B 1 20 ? 12.341 10.659 29.248 1.00 23.90 20 ASN B O 1
ATOM 642 N N . TYR B 1 21 ? 14.541 10.627 29.666 1.00 21.19 21 TYR B N 1
ATOM 643 C CA . TYR B 1 21 ? 14.405 9.688 30.775 1.00 20.09 21 TYR B CA 1
ATOM 644 C C . TYR B 1 21 ? 13.657 10.313 31.962 1.00 21.47 21 TYR B C 1
ATOM 645 O O . TYR B 1 21 ? 12.749 9.698 32.517 1.00 22.27 21 TYR B O 1
ATOM 654 N N . CYS B 1 22 ? 14.025 11.531 32.348 1.00 20.78 22 CYS B N 1
ATOM 655 C CA . CYS B 1 22 ? 13.369 12.193 33.474 1.00 22.15 22 CYS B CA 1
ATOM 656 C C . CYS B 1 22 ? 11.895 12.466 33.218 1.00 25.53 22 CYS B C 1
ATOM 657 O O . CYS B 1 22 ? 11.056 12.382 34.128 1.00 24.10 22 CYS B O 1
ATOM 660 N N . HIS B 1 23 ? 11.582 12.788 31.970 1.00 30.01 23 HIS B N 1
ATOM 661 C CA . HIS B 1 23 ? 10.212 13.076 31.586 1.00 31.72 23 HIS B CA 1
ATOM 662 C C . HIS B 1 23 ? 9.344 11.847 31.777 1.00 29.19 23 HIS B C 1
ATOM 663 O O . HIS B 1 23 ? 8.222 11.937 32.250 1.00 30.88 23 HIS B O 1
ATOM 670 N N . ALA B 1 24 ? 9.865 10.692 31.394 1.00 27.35 24 ALA B N 1
ATOM 671 C CA . ALA B 1 24 ? 9.123 9.455 31.553 1.00 26.32 24 ALA B CA 1
ATOM 672 C C . ALA B 1 24 ? 8.978 9.137 33.043 1.00 26.62 24 ALA B C 1
ATOM 673 O O . ALA B 1 24 ? 7.878 8.852 33.521 1.00 26.48 24 ALA B O 1
ATOM 675 N N . LEU B 1 25 ? 10.085 9.190 33.780 1.00 25.09 25 LEU B N 1
ATOM 676 C CA . LEU B 1 25 ? 10.037 8.896 35.203 1.00 26.13 25 LEU B CA 1
ATOM 677 C C . LEU B 1 25 ? 8.996 9.771 35.892 1.00 27.71 25 LEU B C 1
ATOM 678 O O . LEU B 1 25 ? 8.137 9.275 36.618 1.00 23.60 25 LEU B O 1
ATOM 683 N N . CYS B 1 26 ? 9.061 11.077 35.654 1.00 29.98 26 CYS B N 1
ATOM 684 C CA . CYS B 1 26 ? 8.111 11.984 36.282 1.00 31.75 26 CYS B CA 1
ATOM 685 C C . CYS B 1 26 ? 6.665 11.659 35.887 1.00 34.91 26 CYS B C 1
ATOM 686 O O . CYS B 1 26 ? 5.801 11.487 36.756 1.00 33.91 26 CYS B O 1
ATOM 689 N N . THR B 1 27 ? 6.399 11.556 34.586 1.00 36.70 27 THR B N 1
ATOM 690 C CA . THR B 1 27 ? 5.045 11.253 34.129 1.00 39.57 27 THR B CA 1
ATOM 691 C C . THR B 1 27 ? 4.517 9.893 34.612 1.00 40.61 27 THR B C 1
ATOM 692 O O . THR B 1 27 ? 3.307 9.702 34.721 1.00 40.26 27 THR B O 1
ATOM 696 N N . ASP B 1 28 ? 5.409 8.950 34.903 1.00 43.18 28 ASP B N 1
ATOM 697 C CA . ASP B 1 28 ? 4.971 7.647 35.407 1.00 47.45 28 ASP B CA 1
ATOM 698 C C . ASP B 1 28 ? 4.500 7.814 36.844 1.00 47.60 28 ASP B C 1
ATOM 699 O O . ASP B 1 28 ? 3.957 6.890 37.444 1.00 47.57 28 ASP B O 1
ATOM 704 N N . LYS B 1 29 ? 4.723 9.004 37.390 1.00 47.77 29 LYS B N 1
ATOM 705 C CA . LYS B 1 29 ? 4.336 9.315 38.755 1.00 47.00 29 LYS B CA 1
ATOM 706 C C . LYS B 1 29 ? 3.296 10.430 38.776 1.00 47.52 29 LYS B C 1
ATOM 707 O O . LYS B 1 29 ? 3.113 11.108 39.790 1.00 46.76 29 LYS B O 1
ATOM 713 N N . LYS B 1 30 ? 2.630 10.607 37.634 1.00 47.31 30 LYS B N 1
ATOM 714 C CA . LYS B 1 30 ? 1.565 11.593 37.442 1.00 46.16 30 LYS B CA 1
ATOM 715 C C . LYS B 1 30 ? 1.974 13.062 37.387 1.00 45.90 30 LYS B C 1
ATOM 716 O O . LYS B 1 30 ? 1.120 13.946 37.457 1.00 44.77 30 LYS B O 1
ATOM 722 N N . GLY B 1 31 ? 3.269 13.335 37.276 1.00 46.16 31 GLY B N 1
ATOM 723 C CA . GLY B 1 31 ? 3.703 14.719 37.177 1.00 46.59 31 GLY B CA 1
ATOM 724 C C . GLY B 1 31 ? 3.388 15.173 35.762 1.00 47.01 31 GLY B C 1
ATOM 725 O O . GLY B 1 31 ? 3.064 14.340 34.911 1.00 47.00 31 GLY B O 1
ATOM 726 N N . ASP B 1 32 ? 3.456 16.470 35.488 1.00 46.66 32 ASP B N 1
ATOM 727 C CA . ASP B 1 32 ? 3.174 16.934 34.131 1.00 47.39 32 ASP B CA 1
ATOM 728 C C . ASP B 1 32 ? 4.340 16.655 33.179 1.00 46.88 32 ASP B C 1
ATOM 729 O O . ASP B 1 32 ? 4.163 16.005 32.147 1.00 47.78 32 ASP B O 1
ATOM 734 N N . SER B 1 33 ? 5.530 17.134 33.534 1.00 45.11 33 SER B N 1
ATOM 735 C CA . SER B 1 33 ? 6.722 16.939 32.705 1.00 43.72 33 SER B CA 1
ATOM 736 C C . SER B 1 33 ? 7.987 16.784 33.549 1.00 42.02 33 SER B C 1
ATOM 737 O O . SER B 1 33 ? 7.938 16.889 34.782 1.00 40.93 33 SER B O 1
ATOM 740 N N . GLY B 1 34 ? 9.113 16.543 32.874 1.00 38.08 34 GLY B N 1
ATOM 741 C CA . GLY B 1 34 ? 10.383 16.378 33.563 1.00 35.55 34 GLY B CA 1
ATOM 742 C C . GLY B 1 34 ? 11.609 16.737 32.725 1.00 34.10 34 GLY B C 1
ATOM 743 O O . GLY B 1 34 ? 11.528 16.863 31.503 1.00 34.87 34 GLY B O 1
ATOM 744 N N . ALA B 1 35 ? 12.751 16.904 33.391 1.00 30.57 35 ALA B N 1
ATOM 745 C CA . ALA B 1 35 ? 14.002 17.245 32.726 1.00 25.97 35 ALA B CA 1
ATOM 746 C C . ALA B 1 35 ? 15.194 16.861 33.594 1.00 24.82 35 ALA B C 1
ATOM 747 O O . ALA B 1 35 ? 15.091 16.805 34.822 1.00 21.30 35 ALA B O 1
ATOM 749 N N . CYS B 1 36 ? 16.324 16.599 32.942 1.00 23.61 36 CYS B N 1
ATOM 750 C CA . CYS B 1 36 ? 17.548 16.237 33.638 1.00 23.89 36 CYS B CA 1
ATOM 751 C C . CYS B 1 36 ? 18.388 17.479 33.911 1.00 24.36 36 CYS B C 1
ATOM 752 O O . CYS B 1 36 ? 18.924 18.093 32.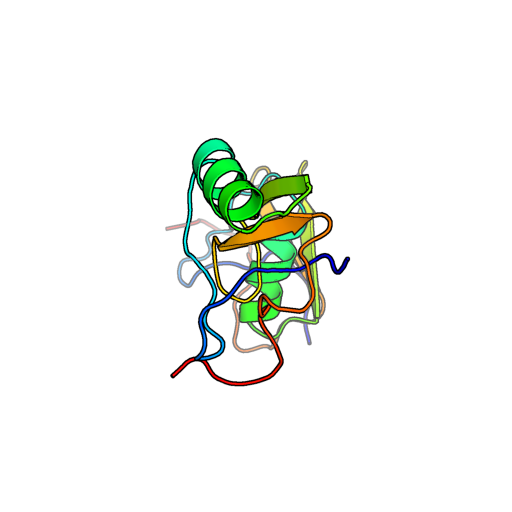992 1.00 24.23 36 CYS B O 1
ATOM 755 N N . ASP B 1 37 ? 18.498 17.834 35.184 1.00 25.78 37 ASP B N 1
ATOM 756 C CA . ASP B 1 37 ? 19.247 19.007 35.613 1.00 26.55 37 ASP B CA 1
ATOM 757 C C . ASP B 1 37 ? 20.687 18.614 35.892 1.00 28.16 37 ASP B C 1
ATOM 758 O O . ASP B 1 37 ? 20.969 17.948 36.884 1.00 25.70 37 ASP B O 1
ATOM 763 N N . TRP B 1 38 ? 21.596 19.056 35.025 1.00 29.28 38 TRP B N 1
ATOM 764 C CA . TRP B 1 38 ? 23.016 18.731 35.134 1.00 30.24 38 TRP B CA 1
ATOM 765 C C . TRP B 1 38 ? 23.828 19.327 36.287 1.00 31.84 38 TRP B C 1
ATOM 766 O O . TRP B 1 38 ? 24.670 18.637 36.872 1.00 31.47 38 TRP B O 1
ATOM 777 N N . TRP B 1 39 ? 23.600 20.603 36.596 1.00 31.98 39 TRP B N 1
ATOM 778 C CA . TRP B 1 39 ? 24.350 21.284 37.655 1.00 32.81 39 TRP B CA 1
ATOM 779 C C . TRP B 1 39 ? 23.518 21.476 38.911 1.00 32.27 39 TRP B C 1
ATOM 780 O O . TRP B 1 39 ? 22.884 22.509 39.104 1.00 33.20 39 TRP B O 1
ATOM 791 N N . VAL B 1 40 ? 23.549 20.471 39.774 1.00 30.50 40 VAL B N 1
ATOM 792 C CA . VAL B 1 40 ? 22.775 20.487 40.997 1.00 28.76 40 VAL B CA 1
ATOM 793 C C . VAL B 1 40 ? 23.642 20.111 42.196 1.00 28.92 40 VAL B C 1
ATOM 794 O O . VAL B 1 40 ? 24.707 19.518 42.041 1.00 27.90 40 VAL B O 1
ATOM 798 N N . PRO B 1 41 ? 23.206 20.473 43.411 1.00 27.54 41 PRO B N 1
ATOM 799 C CA . PRO B 1 41 ? 24.002 20.126 44.587 1.00 25.81 41 PRO B CA 1
ATOM 800 C C . PRO B 1 41 ? 24.107 18.604 44.719 1.00 25.48 41 PRO B C 1
ATOM 801 O O . PRO B 1 41 ? 25.067 18.084 45.285 1.00 26.57 41 PRO B O 1
ATOM 805 N N . TYR B 1 42 ? 23.123 17.893 44.175 1.00 23.56 42 TYR B N 1
ATOM 806 C CA . TYR B 1 42 ? 23.091 16.434 44.251 1.00 23.45 42 TYR B CA 1
ATOM 807 C C . TYR B 1 42 ? 23.664 15.737 43.013 1.00 24.51 42 TYR B C 1
ATOM 808 O O . TYR B 1 42 ? 23.545 14.516 42.861 1.00 25.37 42 TYR B O 1
ATOM 817 N N . GLY B 1 43 ? 24.296 16.509 42.137 1.00 22.70 43 GLY B N 1
ATOM 818 C CA . GLY B 1 43 ? 24.841 15.937 40.923 1.00 21.67 43 GLY B CA 1
ATOM 819 C C . GLY B 1 43 ? 23.855 16.187 39.797 1.00 23.50 43 GLY B C 1
ATOM 820 O O . GLY B 1 43 ? 23.126 17.182 39.820 1.00 22.28 43 GLY B O 1
ATOM 821 N N . VAL B 1 44 ? 23.823 15.294 38.809 1.00 22.55 44 VAL B N 1
ATOM 822 C CA . VAL B 1 44 ? 22.900 15.444 37.690 1.00 21.08 44 VAL B CA 1
ATOM 823 C C . VAL B 1 44 ? 21.682 14.566 37.974 1.00 18.71 44 VAL B C 1
ATOM 824 O O . VAL B 1 44 ? 21.718 13.343 37.822 1.00 20.97 44 VAL B O 1
ATOM 828 N N . VAL B 1 45 ? 20.596 15.206 38.398 1.00 20.10 45 VAL B N 1
ATOM 829 C CA . VAL B 1 45 ? 19.381 14.481 38.766 1.00 19.93 45 VAL B CA 1
ATOM 830 C C . VAL B 1 45 ? 18.111 14.941 38.061 1.00 20.67 45 VAL B C 1
ATOM 831 O O . VAL B 1 45 ? 18.092 15.993 37.412 1.00 21.56 45 VAL B O 1
ATOM 835 N N . CYS B 1 46 ? 17.051 14.144 38.187 1.00 19.54 46 CYS B N 1
ATOM 836 C CA . CYS B 1 46 ? 15.763 14.474 37.571 1.00 21.65 46 CYS B CA 1
ATOM 837 C C . CYS B 1 46 ? 14.959 15.533 38.341 1.00 23.44 46 CYS B C 1
ATOM 838 O O . CYS B 1 46 ? 14.919 15.531 39.573 1.00 19.43 46 CYS B O 1
ATOM 841 N N . TRP B 1 47 ? 14.313 16.423 37.586 1.00 25.08 47 TRP B N 1
ATOM 842 C CA . TRP B 1 47 ? 13.477 17.479 38.138 1.00 27.40 47 TRP B CA 1
ATOM 843 C C . TRP B 1 47 ? 12.069 17.306 37.562 1.00 29.29 47 TRP B C 1
ATOM 844 O O . TRP B 1 47 ? 11.916 17.095 36.357 1.00 27.24 47 TRP B O 1
ATOM 855 N N . CYS B 1 48 ? 11.044 17.379 38.412 1.00 31.58 48 CYS B N 1
ATOM 856 C CA . CYS B 1 48 ? 9.669 17.233 37.938 1.00 32.62 48 CYS B CA 1
ATOM 857 C C . CYS B 1 48 ? 8.848 18.508 38.105 1.00 35.03 48 CYS B C 1
ATOM 858 O O . CYS B 1 48 ? 9.110 19.326 38.989 1.00 37.26 48 CYS B O 1
ATOM 861 N N . GLU B 1 49 ? 7.841 18.659 37.249 1.00 36.49 49 GLU B N 1
ATOM 862 C CA . GLU B 1 49 ? 6.950 19.806 37.313 1.00 36.72 49 GLU B CA 1
ATOM 863 C C . GLU B 1 49 ? 5.538 19.308 37.631 1.00 34.41 49 GLU B C 1
ATOM 864 O O . GLU B 1 49 ? 5.076 18.327 37.043 1.00 29.84 49 GLU B O 1
ATOM 870 N N . ASP B 1 50 ? 4.870 19.982 38.569 1.00 33.90 50 ASP B N 1
ATOM 871 C CA . ASP B 1 50 ? 3.502 19.634 38.966 1.00 34.80 50 ASP B CA 1
ATOM 872 C C . ASP B 1 50 ? 3.373 18.190 39.424 1.00 34.96 50 ASP B C 1
ATOM 873 O O . ASP B 1 50 ? 2.658 17.391 38.810 1.00 36.06 50 ASP B O 1
ATOM 878 N N . LEU B 1 51 ? 4.058 17.853 40.508 1.00 34.14 51 LEU B N 1
ATOM 879 C CA . LEU B 1 51 ? 4.015 16.493 41.027 1.00 35.34 51 LEU B CA 1
ATOM 880 C C . LEU B 1 51 ? 2.984 16.414 42.148 1.00 37.21 51 LEU B C 1
ATOM 881 O O . LEU B 1 51 ? 2.852 17.342 42.947 1.00 37.31 51 LEU B O 1
ATOM 886 N N . PRO B 1 52 ? 2.226 15.307 42.211 1.00 39.53 52 PRO B N 1
ATOM 887 C CA . PRO B 1 52 ? 1.206 15.126 43.250 1.00 39.16 52 PRO B CA 1
ATOM 888 C C . PRO B 1 52 ? 1.838 15.057 44.634 1.00 38.80 52 PRO B C 1
ATOM 889 O O . PRO B 1 52 ? 2.921 14.492 44.804 1.00 38.96 52 PRO B O 1
ATOM 893 N N . THR B 1 53 ? 1.150 15.621 45.621 1.00 38.83 53 THR B N 1
ATOM 894 C CA . THR B 1 53 ? 1.631 15.626 47.000 1.00 40.26 53 THR B CA 1
ATOM 895 C C . THR B 1 53 ? 2.051 14.244 47.509 1.00 40.18 53 THR B C 1
ATOM 896 O O . THR B 1 53 ? 2.890 14.141 48.397 1.00 40.06 53 THR B O 1
ATOM 900 N N . PRO B 1 54 ? 1.461 13.165 46.970 1.00 41.08 54 PRO B N 1
ATOM 901 C CA . PRO B 1 54 ? 1.860 11.839 47.450 1.00 42.11 54 PRO B CA 1
ATOM 902 C C . P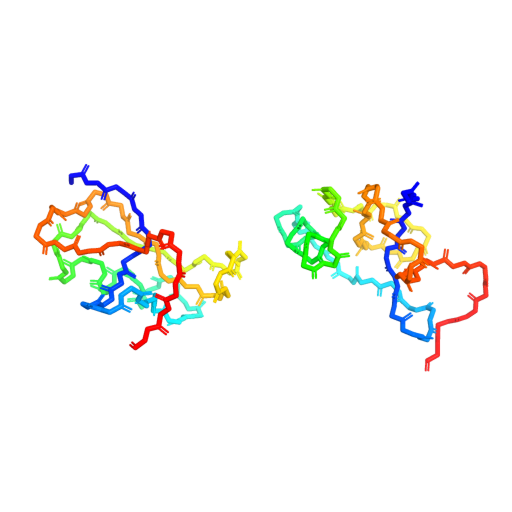RO B 1 54 ? 3.329 11.509 47.201 1.00 39.69 54 PRO B C 1
ATOM 903 O O . PRO B 1 54 ? 3.967 10.867 48.030 1.00 41.84 54 PRO B O 1
ATOM 907 N N . VAL B 1 55 ? 3.858 11.945 46.060 1.00 37.77 55 VAL B N 1
ATOM 908 C CA . VAL B 1 55 ? 5.248 11.670 45.707 1.00 35.05 55 VAL B CA 1
ATOM 909 C C . VAL B 1 55 ? 6.212 12.639 46.386 1.00 34.43 55 VAL B C 1
ATOM 910 O O . VAL B 1 55 ? 6.007 13.853 46.366 1.00 34.96 55 VAL B O 1
ATOM 914 N N . PRO B 1 56 ? 7.283 12.107 46.994 1.00 32.83 56 PRO B N 1
ATOM 915 C CA . PRO B 1 56 ? 8.309 12.890 47.697 1.00 33.45 56 PRO B CA 1
ATOM 916 C C . PRO B 1 56 ? 9.283 13.620 46.776 1.00 31.44 56 PRO B C 1
ATOM 917 O O . PRO B 1 56 ? 9.525 13.195 45.644 1.00 32.79 56 PRO B O 1
ATOM 921 N N . ILE B 1 57 ? 9.831 14.724 47.278 1.00 29.24 57 ILE B N 1
ATOM 922 C CA . ILE B 1 57 ? 10.836 15.493 46.551 1.00 27.75 57 ILE B CA 1
ATOM 923 C C . ILE B 1 57 ? 12.011 15.630 47.519 1.00 27.31 57 ILE B C 1
ATOM 924 O O . ILE B 1 57 ? 11.843 15.489 48.733 1.00 28.31 57 ILE B O 1
ATOM 929 N N . ARG B 1 58 ? 13.196 15.888 46.984 1.00 26.04 58 ARG B N 1
ATOM 930 C CA . ARG B 1 58 ? 14.401 16.023 47.797 1.00 23.14 58 ARG B CA 1
ATOM 931 C C . ARG B 1 58 ? 14.342 17.204 48.778 1.00 23.48 58 ARG B C 1
ATOM 932 O O . ARG B 1 58 ? 14.053 18.333 48.397 1.00 22.97 58 ARG B O 1
ATOM 940 N N . GLY B 1 59 ? 14.618 16.925 50.045 1.00 23.43 59 GLY B N 1
ATOM 941 C CA . GLY B 1 59 ? 14.616 17.963 51.058 1.00 25.22 59 GLY B CA 1
ATOM 942 C C . GLY B 1 59 ? 15.976 17.989 51.731 1.00 26.36 59 GLY B C 1
ATOM 943 O O . GLY B 1 59 ? 16.807 17.116 51.467 1.00 25.57 59 GLY B O 1
ATOM 944 N N . SER B 1 60 ? 16.216 18.968 52.598 1.00 25.31 60 SER B N 1
ATOM 945 C CA . SER B 1 60 ? 17.508 19.049 53.270 1.00 29.21 60 SER B CA 1
ATOM 946 C C . SER B 1 60 ? 17.785 17.785 54.083 1.00 29.16 60 SER B C 1
ATOM 947 O O . SER B 1 60 ? 16.868 17.163 54.610 1.00 30.90 60 SER B O 1
ATOM 950 N N . GLY B 1 61 ? 19.049 17.404 54.189 1.00 28.53 61 GLY B N 1
ATOM 951 C CA . GLY B 1 61 ? 19.371 16.208 54.941 1.00 29.64 61 GLY B CA 1
ATOM 952 C C . GLY B 1 61 ? 20.078 15.170 54.088 1.00 31.40 61 GLY B C 1
ATOM 953 O O . GLY B 1 61 ? 20.472 15.443 52.953 1.00 32.83 61 GLY B O 1
ATOM 954 N N . LYS B 1 62 ? 20.201 13.964 54.630 1.00 29.99 62 LYS B N 1
ATOM 955 C CA . LYS B 1 62 ? 20.897 12.868 53.973 1.00 28.87 62 LYS B CA 1
ATOM 956 C C . LYS B 1 62 ? 20.045 11.873 53.164 1.00 27.85 62 LYS B C 1
ATOM 957 O O . LYS B 1 62 ? 18.839 11.714 53.386 1.00 27.24 62 LYS B O 1
ATOM 963 N N . CYS B 1 63 ? 20.703 11.209 52.217 1.00 24.20 63 CYS B N 1
ATOM 964 C CA . CYS B 1 63 ? 20.084 10.182 51.377 1.00 22.22 63 CYS B CA 1
ATOM 965 C C . CYS B 1 63 ? 20.512 8.860 52.026 1.00 22.01 63 CYS B C 1
ATOM 966 O O . CYS B 1 63 ? 21.704 8.575 52.149 1.00 17.56 63 CYS B O 1
ATOM 969 N N . ARG B 1 64 ? 19.548 8.065 52.467 1.00 24.28 64 ARG B N 1
ATOM 970 C CA . ARG B 1 64 ? 19.876 6.806 53.128 1.00 27.62 64 ARG B CA 1
ATOM 971 C C . ARG B 1 64 ? 19.377 5.569 52.400 1.00 27.31 64 ARG B C 1
ATOM 972 O O . ARG B 1 64 ? 19.643 4.457 52.908 1.00 27.40 64 ARG B O 1
#

Organism: Hottentotta tamulus (NCBI:txid34647)

CATH classification: 3.30.30.10

B-factor: mean 31.79, std 9.63, range [3.58, 71.17]